Protein AF-A0A3D4EV80-F1 (afdb_monomer_lit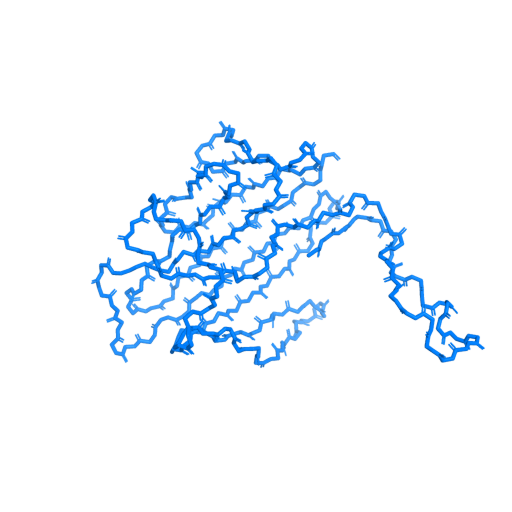e)

Secondary structure (DSSP, 8-state):
-EEESPPP--GGGTSSTT------SSEEEE----S-SEEE-SSTTSPPPSS--TTT-EEEEEEEE-TT--EEEEEEETTEEEEEEEEE-TTSSEEEEEEEEEEPSS--TT-EEEEEEE-SS-EEEEETTEEEETTTEEEEEEE-SSPPEEETTEEEEEEE-SSEEEEEEEEEEE-

Radius of gyration: 17.32 Å; chains: 1; bounding box: 47×41×40 Å

Foldseek 3Di:
DDFADAAFDCPCPPVDHDPDDGDGPGDPDDDQDDDDFKDWAPDPQGDDDPHHDPQQDKDWPAWDADPVRFTWTWIGGRQKIKTWTWDADPVSQFIKIKIKIAAAPPWDAPTWMKGWRGDDFAWADDDQFWIDTNNFKIKGWPDFPATWDDDGRTIIGIHDRHGDMTMTMMTIGTD

Sequence (175 aa):
MIWKGDFIDGGRHWINRGQGFQPPAGEQVITLNRGIPFAVLESQTSKWPNEADLKMAPRFRGYSLNKQQQPTFKYHFGPVAAHDYPSPKEDGSGFTRTITINVPSPGSAGEQLYFRVLSGGSVQSGNERTFSFENDLIVSVPLSELPPFTRENELLIPIPLTPGKHNVTIDYTWK

pLDDT: mean 92.31, std 6.49, range [65.31, 98.69]

Structure (mmCIF, N/CA/C/O backbone):
data_AF-A0A3D4EV80-F1
#
_entry.id   AF-A0A3D4EV80-F1
#
loop_
_atom_site.group_PDB
_atom_site.id
_atom_site.type_symbol
_atom_site.label_atom_id
_atom_site.label_alt_id
_atom_site.label_comp_id
_atom_site.label_asym_id
_atom_site.label_entity_id
_atom_site.label_seq_id
_atom_site.pdbx_PDB_ins_code
_atom_site.Cartn_x
_atom_site.Cartn_y
_atom_site.Cartn_z
_atom_site.occupancy
_atom_site.B_iso_or_equiv
_atom_site.auth_seq_id
_atom_site.auth_comp_id
_atom_site.auth_asym_id
_atom_site.auth_atom_id
_atom_site.pdbx_PDB_model_num
ATOM 1 N N . MET A 1 1 ? 9.571 -1.951 -1.803 1.00 89.19 1 MET A N 1
ATOM 2 C CA . MET A 1 1 ? 10.642 -1.325 -2.603 1.00 89.19 1 MET A CA 1
ATOM 3 C C . MET A 1 1 ? 10.083 -1.031 -3.978 1.00 89.19 1 MET A C 1
ATOM 5 O O . MET A 1 1 ? 9.338 -1.860 -4.486 1.00 89.19 1 MET A O 1
ATOM 9 N N . ILE A 1 2 ? 10.410 0.131 -4.526 1.00 93.81 2 ILE A N 1
ATOM 10 C CA . ILE A 1 2 ? 10.074 0.592 -5.876 1.00 93.81 2 ILE A CA 1
ATOM 11 C C . ILE A 1 2 ? 11.334 1.221 -6.482 1.00 93.81 2 ILE A C 1
ATOM 13 O O . ILE A 1 2 ? 12.213 1.633 -5.728 1.00 93.81 2 ILE A O 1
ATOM 17 N N . TRP A 1 3 ? 11.443 1.269 -7.805 1.00 93.12 3 TRP A N 1
ATOM 18 C CA . TRP A 1 3 ? 12.553 1.924 -8.501 1.00 93.12 3 TRP A CA 1
ATOM 19 C C . TRP A 1 3 ? 12.112 2.377 -9.896 1.00 93.12 3 TRP A C 1
ATOM 21 O O . TRP A 1 3 ? 11.059 1.948 -10.381 1.00 93.12 3 TRP A O 1
ATOM 31 N N . LYS A 1 4 ? 12.916 3.236 -10.524 1.00 91.75 4 LYS A N 1
ATOM 32 C CA . LYS A 1 4 ? 12.700 3.779 -11.869 1.00 91.75 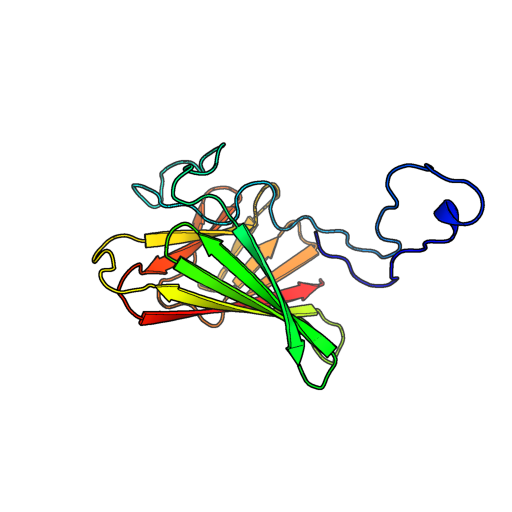4 LYS A CA 1
ATOM 33 C C . LYS A 1 4 ? 13.792 3.281 -12.818 1.00 91.75 4 LYS A C 1
ATOM 35 O O . LYS A 1 4 ? 14.921 3.057 -12.400 1.00 91.75 4 LYS A O 1
ATOM 40 N N . GLY A 1 5 ? 13.478 3.135 -14.102 1.00 90.56 5 GLY A N 1
ATOM 41 C CA . GLY A 1 5 ? 14.453 2.739 -15.121 1.00 90.56 5 GLY A CA 1
ATOM 42 C C . GLY A 1 5 ? 14.588 1.225 -15.240 1.00 90.56 5 GLY A C 1
ATOM 43 O O . GLY A 1 5 ? 13.581 0.515 -15.271 1.00 90.56 5 GLY A O 1
ATOM 44 N N . ASP A 1 6 ? 15.824 0.745 -15.340 1.00 90.56 6 ASP A N 1
ATOM 45 C CA . ASP A 1 6 ? 16.105 -0.617 -15.782 1.00 90.56 6 ASP A CA 1
ATOM 46 C C . ASP A 1 6 ? 15.519 -1.704 -14.870 1.00 90.56 6 ASP A C 1
ATOM 48 O O . ASP A 1 6 ? 15.500 -1.628 -13.633 1.00 90.56 6 ASP A O 1
ATOM 52 N N . PHE A 1 7 ? 15.028 -2.762 -15.515 1.00 87.88 7 PHE A N 1
ATOM 53 C CA . PHE A 1 7 ? 14.549 -3.955 -14.830 1.00 87.88 7 PHE A CA 1
ATOM 54 C C . PHE A 1 7 ? 15.722 -4.838 -14.383 1.00 87.88 7 PHE A C 1
ATOM 56 O O . PHE A 1 7 ? 16.839 -4.693 -14.867 1.00 87.88 7 PHE A O 1
ATOM 63 N N . ILE A 1 8 ? 15.480 -5.756 -13.442 1.00 86.12 8 ILE A N 1
ATOM 64 C CA . ILE A 1 8 ? 16.525 -6.629 -12.885 1.00 86.12 8 ILE A CA 1
ATOM 65 C C . ILE A 1 8 ? 17.301 -7.359 -13.998 1.00 86.12 8 ILE A C 1
ATOM 67 O O . ILE A 1 8 ? 16.708 -8.077 -14.803 1.00 86.12 8 ILE A O 1
ATOM 71 N N . ASP A 1 9 ? 18.633 -7.242 -13.967 1.00 84.94 9 ASP A N 1
ATOM 72 C CA . ASP A 1 9 ? 19.546 -8.058 -14.772 1.00 84.94 9 ASP A CA 1
ATOM 73 C C . ASP A 1 9 ? 19.797 -9.412 -14.086 1.00 84.94 9 ASP A C 1
ATOM 75 O O . ASP A 1 9 ? 20.483 -9.516 -13.066 1.00 84.94 9 ASP A O 1
ATOM 79 N N . GLY A 1 10 ? 19.211 -10.467 -14.654 1.00 80.06 10 GLY A N 1
ATOM 80 C CA . GLY A 1 10 ? 19.347 -11.842 -14.174 1.00 80.06 10 GLY A CA 1
ATOM 81 C C . GLY A 1 10 ? 20.640 -12.547 -14.598 1.00 80.06 10 GLY A C 1
ATOM 82 O O . GLY A 1 10 ? 20.863 -13.678 -14.158 1.00 80.06 10 GLY A O 1
ATOM 83 N N . GLY A 1 11 ? 21.498 -11.922 -15.414 1.00 82.31 11 GLY A N 1
ATOM 84 C CA . GLY A 1 11 ? 22.703 -12.538 -15.980 1.00 82.31 11 GLY A CA 1
ATOM 85 C C . GLY A 1 11 ? 23.653 -13.100 -14.922 1.00 82.31 11 GLY A C 1
ATOM 86 O O . GLY A 1 11 ? 24.228 -14.179 -15.096 1.00 82.31 11 GLY A O 1
ATOM 87 N N . ARG A 1 12 ? 23.717 -12.448 -13.753 1.00 73.12 12 ARG A N 1
ATOM 88 C CA . ARG A 1 12 ? 24.482 -12.912 -12.584 1.00 73.12 12 ARG A CA 1
ATOM 89 C C . ARG A 1 12 ? 24.109 -14.335 -12.136 1.00 73.12 12 ARG A C 1
ATOM 91 O O . ARG A 1 12 ? 24.945 -15.034 -11.566 1.00 73.12 12 ARG A O 1
ATOM 98 N N . HIS A 1 13 ? 22.884 -14.785 -12.405 1.00 81.19 13 HIS A N 1
ATOM 99 C CA . HIS A 1 13 ? 22.379 -16.104 -12.011 1.00 81.19 13 HIS A CA 1
ATOM 100 C C . HIS A 1 13 ? 22.484 -17.179 -13.102 1.00 81.19 13 HIS A C 1
ATOM 102 O O . HIS A 1 13 ? 22.199 -18.343 -12.824 1.00 81.19 13 HIS A O 1
ATOM 108 N N . TRP A 1 14 ? 22.897 -16.830 -14.324 1.00 79.62 14 TRP A N 1
ATOM 109 C CA . TRP A 1 14 ? 23.000 -17.784 -15.437 1.00 79.62 14 TRP A CA 1
ATOM 110 C C . TRP A 1 14 ? 24.326 -18.539 -15.474 1.00 79.62 14 TRP A C 1
ATOM 112 O O . TRP A 1 14 ? 24.372 -19.674 -15.940 1.00 79.62 14 TRP A O 1
ATOM 122 N N . ILE A 1 15 ? 25.397 -17.930 -14.962 1.00 73.81 15 ILE A N 1
ATOM 123 C CA . ILE A 1 15 ? 26.752 -18.489 -15.058 1.00 73.81 15 ILE A CA 1
ATOM 124 C C . ILE A 1 15 ? 27.053 -19.440 -13.886 1.00 73.81 15 ILE A C 1
ATOM 126 O O . ILE A 1 15 ? 27.806 -20.390 -14.057 1.00 73.81 15 ILE A O 1
ATOM 130 N N . ASN A 1 16 ? 26.443 -19.240 -12.708 1.00 65.31 16 ASN A N 1
ATOM 131 C CA . ASN A 1 16 ? 26.574 -20.125 -11.542 1.00 65.31 16 ASN A CA 1
ATOM 132 C C . ASN A 1 16 ? 25.339 -20.041 -10.623 1.00 65.31 16 ASN A C 1
ATOM 134 O O . ASN A 1 16 ? 24.751 -18.971 -10.449 1.00 65.31 16 ASN A O 1
ATOM 138 N N . ARG A 1 17 ? 24.970 -21.154 -9.970 1.00 74.00 17 ARG A N 1
ATOM 139 C CA . ARG A 1 17 ? 23.888 -21.174 -8.967 1.00 74.00 17 ARG A CA 1
ATOM 140 C C . ARG A 1 17 ? 24.369 -20.517 -7.666 1.00 74.00 17 ARG A C 1
ATOM 142 O O . ARG A 1 17 ? 25.398 -20.912 -7.133 1.00 74.00 17 ARG A 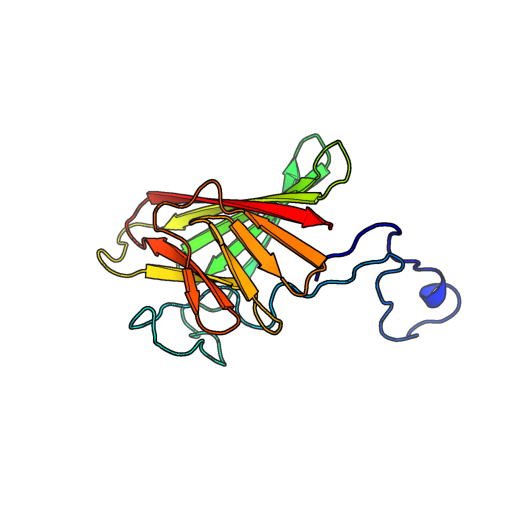O 1
ATOM 149 N N . GLY A 1 18 ? 23.602 -19.561 -7.129 1.00 67.44 18 GLY A N 1
ATOM 150 C CA . GLY A 1 18 ? 23.774 -19.089 -5.744 1.00 67.44 18 GLY A CA 1
ATOM 151 C C . GLY A 1 18 ? 24.515 -17.763 -5.525 1.00 67.44 18 GLY A C 1
ATOM 152 O O . GLY A 1 18 ? 24.991 -17.528 -4.423 1.00 67.44 18 GLY A O 1
ATOM 153 N N . GLN A 1 19 ? 24.578 -16.861 -6.507 1.00 71.81 19 GLN A N 1
ATOM 154 C CA . GLN A 1 19 ? 25.246 -15.547 -6.385 1.00 71.81 19 GLN A CA 1
ATOM 155 C C . GLN A 1 19 ? 24.580 -14.524 -5.424 1.00 71.81 19 GLN A C 1
ATOM 157 O O . GLN A 1 19 ? 24.931 -13.345 -5.429 1.00 71.81 19 GLN A O 1
ATOM 162 N N . GLY A 1 20 ? 23.655 -14.958 -4.565 1.00 79.00 20 GLY A N 1
ATOM 163 C CA . GLY A 1 20 ? 23.014 -14.108 -3.560 1.00 79.00 20 GLY A CA 1
ATOM 164 C C . GLY A 1 20 ? 21.955 -13.163 -4.132 1.00 79.00 20 GLY A C 1
ATOM 165 O O . GLY A 1 20 ? 21.273 -13.490 -5.096 1.00 79.00 20 GLY A O 1
ATOM 166 N N . PHE A 1 21 ? 21.774 -12.011 -3.488 1.00 83.88 21 PHE A N 1
ATOM 167 C CA . PHE A 1 21 ? 20.777 -11.010 -3.870 1.00 83.88 21 PHE A CA 1
ATOM 168 C C . PHE A 1 21 ? 21.205 -10.228 -5.123 1.00 83.88 21 PHE A C 1
ATOM 170 O O . PHE A 1 21 ? 22.331 -9.725 -5.189 1.00 83.88 21 PHE A O 1
ATOM 177 N N . GLN A 1 22 ? 20.286 -10.085 -6.081 1.00 86.62 22 GLN A N 1
ATOM 178 C CA . GLN A 1 22 ? 20.418 -9.183 -7.222 1.00 86.62 22 GLN A CA 1
ATOM 179 C C . GLN A 1 22 ? 19.623 -7.897 -6.935 1.00 86.62 22 GLN A C 1
ATOM 181 O O . GLN A 1 22 ? 18.394 -7.968 -6.832 1.00 86.62 22 GLN A O 1
ATOM 186 N N . PRO A 1 23 ? 20.285 -6.737 -6.767 1.00 87.19 23 PRO A N 1
ATOM 187 C CA . PRO A 1 23 ? 19.583 -5.472 -6.590 1.00 87.19 23 PRO A CA 1
ATOM 188 C C . PRO A 1 23 ? 18.851 -5.060 -7.878 1.00 87.19 23 PRO A C 1
ATOM 190 O O . PRO A 1 23 ? 19.174 -5.568 -8.959 1.00 87.19 23 PRO A O 1
ATOM 193 N N . PRO A 1 24 ? 17.884 -4.128 -7.787 1.00 90.25 24 PRO A N 1
ATOM 194 C CA . PRO A 1 24 ? 17.357 -3.450 -8.966 1.00 90.25 24 PRO A CA 1
ATOM 195 C C . PRO A 1 24 ? 18.492 -2.885 -9.828 1.00 90.25 24 PRO A C 1
ATOM 197 O O . PRO A 1 24 ? 19.461 -2.360 -9.284 1.00 90.25 24 PRO A O 1
ATOM 200 N N . ALA A 1 25 ? 18.371 -3.000 -11.152 1.00 90.50 25 ALA A N 1
ATOM 201 C CA . ALA A 1 25 ? 19.332 -2.402 -12.083 1.00 90.50 25 ALA A CA 1
ATOM 202 C C . ALA A 1 25 ? 19.061 -0.909 -12.329 1.00 90.50 25 ALA A C 1
ATOM 204 O O . ALA A 1 25 ? 19.941 -0.200 -12.801 1.00 90.50 25 ALA A O 1
ATOM 205 N N . GLY A 1 26 ? 17.847 -0.445 -12.021 1.00 88.94 26 GLY A N 1
ATOM 206 C CA . GLY A 1 26 ? 17.451 0.943 -12.204 1.00 88.94 26 GLY A CA 1
ATOM 207 C C . GLY A 1 26 ? 17.910 1.893 -11.097 1.00 88.94 26 GLY A C 1
ATOM 208 O O . GLY A 1 26 ? 18.638 1.543 -10.167 1.00 88.94 26 GLY A O 1
ATOM 209 N N . GLU A 1 27 ? 17.426 3.121 -11.207 1.00 88.00 27 GLU A N 1
ATOM 210 C CA . GLU A 1 27 ? 17.748 4.265 -10.362 1.00 88.00 27 GLU A CA 1
ATOM 211 C C . GLU A 1 27 ? 16.620 4.552 -9.356 1.00 88.00 27 GLU A C 1
ATOM 213 O O . GLU A 1 27 ? 15.544 3.947 -9.406 1.00 88.00 27 GLU A O 1
ATOM 218 N N . GLN A 1 28 ? 16.859 5.492 -8.431 1.00 87.75 28 GLN A N 1
ATOM 219 C CA . GLN A 1 28 ? 15.876 5.943 -7.431 1.00 87.75 28 GLN A CA 1
ATOM 220 C C . GLN A 1 28 ? 15.203 4.759 -6.707 1.00 87.75 28 GLN A C 1
ATOM 222 O O . GLN A 1 28 ? 13.980 4.605 -6.691 1.00 87.75 28 GLN A O 1
ATOM 227 N N . VAL A 1 29 ? 16.023 3.869 -6.135 1.00 92.00 29 VAL A N 1
ATOM 228 C CA . VAL A 1 29 ? 15.544 2.697 -5.393 1.00 92.00 29 VAL A CA 1
ATOM 229 C C . VAL A 1 29 ? 15.017 3.137 -4.029 1.00 92.00 29 VAL A C 1
ATOM 231 O O . VAL A 1 29 ? 15.780 3.399 -3.102 1.00 92.00 29 VAL A O 1
ATOM 234 N N . ILE A 1 30 ? 13.695 3.162 -3.882 1.00 94.56 30 ILE A N 1
ATOM 235 C CA . ILE A 1 30 ? 13.015 3.659 -2.685 1.00 94.56 30 ILE A CA 1
ATOM 236 C C . ILE A 1 30 ? 12.342 2.505 -1.943 1.00 94.56 30 ILE A C 1
ATOM 238 O O . ILE A 1 30 ? 11.556 1.720 -2.488 1.00 94.56 30 ILE A O 1
ATOM 242 N N . THR A 1 31 ? 12.597 2.411 -0.640 1.00 94.00 31 THR A N 1
ATOM 243 C CA . THR A 1 31 ? 11.836 1.527 0.250 1.00 94.00 31 THR A CA 1
ATOM 244 C C . THR A 1 31 ? 10.723 2.323 0.919 1.00 94.00 31 THR A C 1
ATOM 246 O O . THR A 1 31 ? 10.967 2.962 1.930 1.00 94.00 31 THR A O 1
ATOM 249 N N . LEU A 1 32 ? 9.508 2.261 0.357 1.00 94.81 32 LEU A N 1
ATOM 250 C CA . LEU A 1 32 ? 8.331 2.978 0.875 1.00 94.81 32 LEU A CA 1
ATOM 251 C C . LEU A 1 32 ? 8.089 2.699 2.362 1.00 94.81 32 LEU A C 1
ATOM 253 O O . LEU A 1 32 ? 7.969 3.608 3.169 1.00 94.81 32 LEU A O 1
ATOM 257 N N . ASN A 1 33 ? 8.046 1.423 2.729 1.00 91.69 33 ASN A N 1
ATOM 258 C CA . ASN A 1 33 ? 7.902 0.985 4.102 1.00 91.69 33 ASN A CA 1
ATOM 259 C C . ASN A 1 33 ? 8.619 -0.354 4.319 1.00 91.69 33 ASN A C 1
ATOM 261 O O . ASN A 1 33 ? 8.879 -1.111 3.377 1.00 91.69 33 ASN A O 1
ATOM 265 N N . ARG A 1 34 ? 8.951 -0.648 5.579 1.00 82.19 34 ARG A N 1
ATOM 266 C CA . ARG A 1 34 ? 9.454 -1.960 6.018 1.00 82.19 34 ARG A CA 1
ATOM 267 C C . ARG A 1 34 ? 8.491 -2.566 7.033 1.00 82.19 34 ARG A C 1
ATOM 269 O O . ARG A 1 34 ? 7.766 -1.841 7.705 1.00 82.19 34 ARG A O 1
ATOM 276 N N . GLY A 1 35 ? 8.503 -3.886 7.180 1.00 85.06 35 GLY A N 1
ATOM 277 C CA . GLY A 1 35 ? 7.690 -4.575 8.185 1.00 85.06 35 GLY A CA 1
ATOM 278 C C . GLY A 1 35 ? 6.201 -4.618 7.838 1.00 85.06 35 GLY A C 1
ATOM 279 O O . GLY A 1 35 ? 5.830 -4.837 6.686 1.00 85.06 35 GLY A O 1
ATOM 280 N N . ILE A 1 36 ? 5.352 -4.467 8.854 1.00 86.00 36 ILE A N 1
ATOM 281 C CA . ILE A 1 36 ? 3.915 -4.736 8.751 1.00 86.00 36 ILE A CA 1
ATOM 282 C C . ILE A 1 36 ? 3.214 -3.539 8.097 1.00 86.00 36 ILE A C 1
ATOM 284 O O . ILE A 1 36 ? 3.340 -2.425 8.610 1.00 86.00 36 ILE A O 1
ATOM 288 N N . PRO A 1 37 ? 2.473 -3.741 6.994 1.00 87.50 37 PRO A N 1
ATOM 289 C CA . PRO A 1 37 ? 1.820 -2.640 6.294 1.00 87.50 37 PRO A CA 1
ATOM 290 C C . PRO A 1 37 ? 0.541 -2.157 6.986 1.00 87.50 37 PRO A C 1
ATOM 292 O O . PRO A 1 37 ? 0.209 -0.985 6.853 1.00 87.50 37 PRO A O 1
ATOM 295 N N . PHE A 1 38 ? -0.162 -3.019 7.727 1.00 90.88 38 PHE A N 1
ATOM 296 C CA . PHE A 1 38 ? -1.425 -2.672 8.380 1.00 90.88 38 PHE A CA 1
ATOM 297 C C . PHE A 1 38 ? -1.426 -3.012 9.869 1.00 90.88 38 PHE A C 1
ATOM 299 O O . PHE A 1 38 ? -0.917 -4.059 10.263 1.00 90.88 38 PHE A O 1
ATOM 306 N N . ALA A 1 39 ? -2.042 -2.157 10.681 1.00 91.69 39 ALA A N 1
ATOM 307 C CA . ALA A 1 39 ? -2.190 -2.367 12.117 1.00 91.69 39 ALA A CA 1
ATOM 308 C C . ALA A 1 39 ? -3.480 -1.726 12.636 1.00 91.69 39 ALA A C 1
ATOM 310 O O . ALA A 1 39 ? -3.899 -0.684 12.139 1.00 91.69 39 ALA A O 1
ATOM 311 N N . VAL A 1 40 ? -4.091 -2.324 13.656 1.00 91.00 40 VAL A N 1
ATOM 312 C CA . VAL A 1 40 ? -5.096 -1.638 14.479 1.00 91.00 40 VAL A CA 1
ATOM 313 C C . VAL A 1 40 ? -4.341 -0.905 15.584 1.00 91.00 40 VAL A C 1
ATOM 315 O O . VAL A 1 40 ? -3.472 -1.494 16.226 1.00 91.00 40 VAL A O 1
ATOM 318 N N . LEU A 1 41 ? -4.627 0.383 15.768 1.00 91.19 41 LEU A N 1
ATOM 319 C CA . LEU A 1 41 ? -3.989 1.226 16.782 1.00 91.19 41 LEU A CA 1
ATOM 320 C C . LEU A 1 41 ? -5.046 1.728 17.764 1.00 91.19 41 LEU A C 1
ATOM 322 O O . LEU A 1 41 ? -6.161 2.044 17.353 1.00 91.19 41 LEU A O 1
ATOM 326 N N . GLU A 1 42 ? -4.679 1.858 19.038 1.00 88.81 42 GLU A N 1
ATOM 327 C CA . GLU A 1 42 ? -5.559 2.429 20.071 1.00 88.81 42 GLU A CA 1
ATOM 328 C C . GLU A 1 42 ? -5.882 3.903 19.792 1.00 88.81 42 GLU A C 1
ATOM 330 O O . GLU A 1 42 ? -6.981 4.377 20.064 1.00 88.81 42 GLU A O 1
ATOM 335 N N . SER A 1 43 ? -4.918 4.640 19.233 1.00 90.62 43 SER A N 1
ATOM 336 C CA . SER A 1 43 ? -5.083 6.031 18.825 1.00 90.62 43 SER A CA 1
ATOM 337 C C . SER A 1 43 ? -4.093 6.411 17.721 1.00 90.62 43 SER A C 1
ATOM 339 O O . SER A 1 43 ? -3.129 5.692 17.448 1.00 90.62 43 SER A O 1
ATOM 341 N N . GLN A 1 44 ? -4.280 7.588 17.119 1.00 91.81 44 GLN A N 1
ATOM 342 C CA . GLN A 1 44 ? -3.378 8.102 16.084 1.00 91.81 44 GLN A CA 1
ATOM 343 C C . GLN A 1 44 ? -1.947 8.345 16.593 1.00 91.81 44 GLN A C 1
ATOM 345 O O . GLN A 1 44 ? -1.010 8.331 15.798 1.00 91.81 44 GLN A O 1
ATOM 350 N N . THR A 1 45 ? -1.744 8.516 17.903 1.00 92.75 45 THR A N 1
ATOM 351 C CA . THR A 1 45 ? -0.421 8.747 18.510 1.00 92.75 45 THR A CA 1
ATOM 352 C C . THR A 1 45 ? 0.251 7.463 19.007 1.00 92.75 45 THR A C 1
ATOM 354 O O . THR A 1 45 ? 1.431 7.491 19.356 1.00 92.75 45 THR A O 1
ATOM 357 N N . SER A 1 46 ? -0.449 6.323 19.002 1.00 94.00 46 SER A N 1
ATOM 358 C CA . SER A 1 46 ? 0.101 5.032 19.432 1.00 94.00 46 SER A CA 1
ATOM 359 C C . SER A 1 46 ? 1.205 4.561 18.485 1.00 94.00 46 SER A C 1
ATOM 361 O O . SER A 1 46 ? 0.982 4.475 17.280 1.00 94.00 46 SER A O 1
ATOM 363 N N . LYS A 1 47 ? 2.386 4.213 19.008 1.00 92.69 47 LYS A N 1
ATOM 364 C CA . LYS A 1 47 ? 3.534 3.752 18.201 1.00 92.69 47 LYS A CA 1
ATOM 365 C C . LYS A 1 47 ? 3.159 2.615 17.245 1.00 92.69 47 LYS A C 1
ATOM 367 O O . LYS A 1 47 ? 2.325 1.773 17.573 1.00 92.69 47 LYS A O 1
ATOM 372 N N . TRP A 1 48 ? 3.807 2.569 16.079 1.00 94.31 48 TRP A N 1
ATOM 373 C CA . TRP A 1 48 ? 3.619 1.454 15.151 1.00 94.31 48 TRP A CA 1
ATOM 374 C C . TRP A 1 48 ? 4.105 0.141 15.787 1.00 94.31 48 TRP A C 1
ATOM 376 O O . TRP A 1 48 ? 5.196 0.127 16.367 1.00 94.31 48 TRP A O 1
ATOM 386 N N . PRO A 1 49 ? 3.336 -0.958 15.704 1.00 91.56 49 PRO A N 1
ATOM 387 C CA . PRO A 1 49 ? 3.730 -2.216 16.319 1.00 91.56 49 PRO A CA 1
ATOM 388 C C . PRO A 1 49 ? 4.953 -2.826 15.621 1.00 91.56 49 PRO A C 1
ATOM 390 O O . PRO A 1 49 ? 5.091 -2.772 14.397 1.00 91.56 49 PRO A O 1
ATOM 393 N N . ASN A 1 50 ? 5.836 -3.442 16.410 1.00 86.81 50 ASN A N 1
ATOM 394 C CA . ASN A 1 50 ? 7.023 -4.137 15.898 1.00 86.81 50 ASN A CA 1
ATOM 395 C C . ASN A 1 50 ? 6.683 -5.505 15.286 1.00 86.81 50 ASN A C 1
ATOM 397 O O . ASN A 1 50 ? 7.379 -5.968 14.384 1.00 86.81 50 ASN A O 1
ATOM 401 N N . GLU A 1 51 ? 5.607 -6.133 15.758 1.00 84.69 51 GLU A N 1
ATOM 402 C CA . GLU A 1 51 ? 5.134 -7.445 15.318 1.00 84.69 51 GLU A CA 1
ATOM 403 C C . GLU A 1 51 ? 3.670 -7.363 14.890 1.00 84.69 51 GLU A C 1
ATOM 405 O O . GLU A 1 51 ? 2.904 -6.548 15.406 1.00 84.69 51 GLU A O 1
ATOM 410 N N . ALA A 1 52 ? 3.283 -8.172 13.899 1.00 76.69 52 ALA A N 1
ATOM 411 C CA . ALA A 1 52 ? 1.887 -8.227 13.495 1.00 76.69 52 ALA A CA 1
ATOM 412 C C . ALA A 1 52 ? 1.088 -8.851 14.636 1.00 76.69 52 ALA A C 1
ATOM 414 O O . ALA A 1 52 ? 1.490 -9.889 15.164 1.00 76.69 52 ALA A O 1
ATOM 415 N N . ASP A 1 53 ? -0.079 -8.291 14.948 1.00 83.94 53 ASP A N 1
ATOM 416 C CA . ASP A 1 53 ? -1.076 -9.050 15.697 1.00 83.94 53 ASP A CA 1
ATOM 417 C C . ASP A 1 53 ? -1.324 -10.363 14.937 1.00 83.94 53 ASP A C 1
ATOM 419 O O . ASP A 1 53 ? -1.664 -10.349 13.752 1.00 83.94 53 ASP A O 1
ATOM 423 N N . LEU A 1 54 ? -1.129 -11.504 15.604 1.00 81.31 54 LEU A N 1
ATOM 424 C CA . LEU A 1 54 ? -1.300 -12.831 15.011 1.00 81.31 54 LEU A CA 1
ATOM 425 C C . LEU A 1 54 ? -2.692 -13.011 14.388 1.00 81.31 54 LEU A C 1
ATOM 427 O O . LEU A 1 54 ? -2.835 -13.742 13.404 1.00 81.31 54 LEU A O 1
ATOM 431 N N . LYS A 1 55 ? -3.713 -12.323 14.917 1.00 83.06 55 LYS A N 1
ATOM 432 C CA . LYS A 1 55 ? -5.075 -12.322 14.367 1.00 83.06 55 LYS A CA 1
ATOM 433 C C . LYS A 1 55 ? -5.194 -11.501 13.083 1.00 83.06 55 LYS A C 1
ATOM 435 O O . LYS A 1 55 ? -6.056 -11.800 12.264 1.00 83.06 55 LYS A O 1
ATOM 440 N N . MET A 1 56 ? -4.313 -10.523 12.883 1.00 80.94 56 MET A N 1
ATOM 441 C CA . MET A 1 56 ? -4.279 -9.611 11.734 1.00 80.94 56 MET A CA 1
ATOM 442 C C . MET A 1 56 ? -3.061 -9.827 10.824 1.00 80.94 56 MET A C 1
ATOM 444 O O . MET A 1 56 ? -2.816 -9.029 9.919 1.00 80.94 56 MET A O 1
ATOM 448 N N . ALA A 1 57 ? -2.306 -10.911 11.020 1.00 83.38 57 ALA A N 1
ATOM 449 C CA . ALA A 1 57 ? -1.112 -11.198 10.239 1.00 83.38 57 ALA A CA 1
ATOM 450 C C . ALA A 1 57 ? -1.429 -11.285 8.729 1.00 83.38 57 ALA A C 1
ATOM 452 O O . ALA A 1 57 ? -2.362 -12.003 8.342 1.00 83.38 57 ALA A O 1
ATOM 453 N N . PRO A 1 58 ? -0.656 -10.597 7.863 1.00 85.38 58 PRO A N 1
ATOM 454 C CA . PRO A 1 58 ? -0.881 -10.609 6.423 1.00 85.38 58 PRO A CA 1
ATOM 455 C C . PRO A 1 58 ? -0.769 -12.018 5.850 1.00 85.38 58 PRO A C 1
ATOM 457 O O . PRO A 1 58 ? 0.256 -12.686 5.990 1.00 85.38 58 PRO A O 1
ATOM 460 N N . ARG A 1 59 ? -1.794 -12.442 5.113 1.00 91.44 59 ARG A N 1
ATOM 461 C CA . ARG A 1 59 ? -1.772 -13.674 4.319 1.00 91.44 59 ARG A CA 1
ATOM 462 C C . ARG A 1 59 ? -1.905 -13.338 2.848 1.00 91.44 59 ARG A C 1
ATOM 464 O O . ARG A 1 59 ? -2.969 -12.909 2.410 1.00 91.44 59 ARG A O 1
ATOM 471 N N . PHE A 1 60 ? -0.844 -13.567 2.081 1.00 94.25 60 PHE A N 1
ATOM 472 C CA . PHE A 1 60 ? -0.901 -13.458 0.628 1.00 94.25 60 PHE A CA 1
ATOM 473 C C . PHE A 1 60 ? -1.790 -14.565 0.046 1.00 94.25 60 PHE A C 1
ATOM 475 O O . PHE A 1 60 ? -1.673 -15.734 0.411 1.00 94.25 60 PHE A O 1
ATOM 482 N N . ARG A 1 61 ? -2.705 -14.191 -0.849 1.00 97.31 61 ARG A N 1
ATOM 483 C CA . ARG A 1 61 ? -3.687 -15.075 -1.496 1.00 97.31 61 ARG A CA 1
ATOM 484 C C . ARG A 1 61 ? -3.482 -15.167 -3.010 1.00 97.31 61 ARG A C 1
ATOM 486 O O . ARG A 1 61 ? -4.399 -15.550 -3.731 1.00 97.31 61 ARG A O 1
ATOM 493 N N . GLY A 1 62 ? -2.288 -14.823 -3.486 1.00 97.94 62 GLY A N 1
ATOM 494 C CA . GLY A 1 62 ? -1.968 -14.792 -4.908 1.00 97.94 62 GLY A CA 1
ATOM 495 C C . GLY A 1 62 ? -2.360 -13.473 -5.568 1.00 97.94 62 GLY A C 1
ATOM 496 O O . GLY A 1 62 ? -2.571 -12.452 -4.911 1.00 97.94 62 GLY A O 1
ATOM 497 N N . TYR A 1 63 ? -2.443 -13.495 -6.892 1.00 98.44 63 TYR A N 1
ATOM 498 C CA . TYR A 1 63 ? -2.782 -12.337 -7.708 1.00 98.44 63 TYR A CA 1
ATOM 499 C C . TYR A 1 63 ? -3.620 -12.760 -8.916 1.00 98.44 63 TYR A C 1
ATOM 501 O O . TYR A 1 63 ? -3.726 -13.942 -9.239 1.00 98.44 63 TYR A O 1
ATOM 509 N N . SER A 1 64 ? -4.242 -11.788 -9.573 1.00 98.19 64 SER A N 1
ATOM 510 C CA . SER A 1 64 ? -4.886 -11.957 -10.879 1.00 98.19 64 SER A CA 1
ATOM 511 C C . SER A 1 64 ? -4.371 -10.902 -11.841 1.00 98.19 64 SER A C 1
ATOM 513 O O . SER A 1 64 ? -4.055 -9.800 -11.405 1.00 98.19 64 SER A O 1
ATOM 515 N N . LEU A 1 65 ? -4.309 -11.226 -13.128 1.00 98.25 65 LEU A N 1
ATOM 516 C CA . LEU A 1 65 ? -3.890 -10.295 -14.170 1.00 98.25 65 LEU A CA 1
ATOM 517 C C . LEU A 1 65 ? -5.113 -9.762 -14.918 1.00 98.25 65 LEU A C 1
ATOM 519 O O . LEU A 1 65 ? -6.041 -10.519 -15.210 1.00 98.25 65 LEU A O 1
ATOM 523 N N . ASN A 1 66 ? -5.119 -8.466 -15.223 1.00 96.62 66 ASN A N 1
ATOM 524 C CA . ASN A 1 66 ? -6.101 -7.888 -16.139 1.00 96.62 66 ASN A CA 1
ATOM 525 C C . ASN A 1 66 ? -5.712 -8.157 -17.613 1.00 96.62 66 ASN A C 1
ATOM 527 O O . ASN A 1 66 ? -4.726 -8.839 -17.904 1.00 96.62 66 ASN A O 1
ATOM 531 N N . LYS A 1 67 ? -6.480 -7.614 -18.570 1.00 97.19 67 LYS A N 1
ATOM 532 C CA . LYS A 1 67 ? -6.213 -7.793 -20.012 1.00 97.19 67 LYS A CA 1
ATOM 533 C C . LYS A 1 67 ? -4.843 -7.246 -20.438 1.00 97.19 67 LYS A C 1
ATOM 535 O O . LYS A 1 67 ? -4.253 -7.772 -21.373 1.00 97.19 67 LYS A O 1
ATOM 540 N N . GLN A 1 68 ? -4.336 -6.238 -19.734 1.00 95.56 68 GLN A N 1
ATOM 541 C CA . GLN A 1 68 ? -3.033 -5.604 -19.934 1.00 95.56 68 GLN A CA 1
ATOM 542 C C . GLN A 1 68 ? -1.902 -6.304 -19.159 1.00 95.56 68 GLN A C 1
ATOM 544 O O . GLN A 1 68 ? -0.799 -5.774 -19.086 1.00 95.56 68 GLN A O 1
ATOM 549 N N . GLN A 1 69 ? -2.157 -7.480 -18.570 1.00 95.69 69 GLN A N 1
ATOM 550 C CA . GLN A 1 69 ? -1.202 -8.222 -17.737 1.00 95.69 69 GLN A CA 1
ATOM 551 C C . GLN A 1 69 ? -0.749 -7.467 -16.473 1.00 95.69 69 GLN A C 1
ATOM 553 O O . GLN A 1 69 ? 0.283 -7.788 -15.886 1.00 95.69 69 GLN A O 1
ATOM 558 N N . GLN A 1 70 ? -1.530 -6.492 -16.006 1.00 95.56 70 GLN A N 1
ATOM 559 C CA . GLN A 1 70 ? -1.249 -5.770 -14.766 1.00 95.56 70 GLN A CA 1
ATOM 560 C C . GLN A 1 70 ? -1.828 -6.550 -13.572 1.00 95.56 70 GLN A C 1
ATOM 562 O O . GLN A 1 70 ? -2.980 -7.003 -13.641 1.00 95.56 70 GLN A O 1
ATOM 567 N N . PRO A 1 71 ? -1.058 -6.739 -12.485 1.00 97.81 71 PRO A N 1
ATOM 568 C CA . PRO A 1 71 ? -1.472 -7.573 -11.368 1.00 97.81 71 PRO A CA 1
ATOM 569 C C . PRO A 1 71 ? -2.385 -6.837 -10.389 1.00 97.81 71 PRO A C 1
ATOM 571 O O . PRO A 1 71 ? -2.141 -5.698 -10.015 1.00 97.81 71 PRO A O 1
ATOM 574 N N . THR A 1 72 ? -3.385 -7.545 -9.875 1.00 98.50 72 THR A N 1
ATOM 575 C CA . THR A 1 72 ? -4.042 -7.220 -8.607 1.00 98.50 72 THR A CA 1
ATOM 576 C C . THR A 1 72 ? -3.617 -8.248 -7.570 1.00 98.50 72 THR A C 1
ATOM 578 O O . THR A 1 72 ? -3.989 -9.422 -7.671 1.00 98.50 72 THR A O 1
ATOM 581 N N . PHE A 1 73 ? -2.848 -7.819 -6.574 1.00 97.88 73 PHE A N 1
ATOM 582 C CA . PHE A 1 73 ? -2.406 -8.660 -5.467 1.00 97.88 73 PHE A CA 1
ATOM 583 C C . PHE A 1 73 ? -3.515 -8.808 -4.430 1.00 97.88 73 PHE A C 1
ATOM 585 O O . PHE A 1 73 ? -4.225 -7.850 -4.128 1.00 97.88 73 PHE A O 1
ATOM 592 N N . LYS A 1 74 ? -3.674 -10.010 -3.875 1.00 98.19 74 LYS A N 1
ATOM 593 C CA . LYS A 1 74 ? -4.740 -10.329 -2.922 1.00 98.19 74 LYS A CA 1
ATOM 594 C C . LYS A 1 74 ? -4.135 -10.692 -1.576 1.00 98.19 74 LYS A C 1
ATOM 596 O O . LYS A 1 74 ? -3.268 -11.562 -1.497 1.00 98.19 74 LYS A O 1
ATOM 601 N N . TYR A 1 75 ? -4.633 -10.076 -0.514 1.00 95.06 75 TYR A N 1
ATOM 602 C CA . TYR A 1 75 ? -4.199 -10.314 0.859 1.00 95.06 75 TYR A CA 1
ATOM 603 C C . TYR A 1 75 ? -5.403 -10.509 1.776 1.00 95.06 75 TYR A C 1
ATOM 605 O O . TYR A 1 75 ? -6.522 -10.114 1.448 1.00 95.06 75 TYR A O 1
ATOM 613 N N . HIS A 1 76 ? -5.179 -11.135 2.925 1.00 92.94 76 HIS A N 1
ATOM 614 C CA . HIS A 1 76 ? -6.090 -11.079 4.065 1.00 92.94 76 HIS A CA 1
ATOM 615 C C . HIS A 1 76 ? -5.348 -10.589 5.305 1.00 92.94 76 HIS A C 1
ATOM 617 O O . HIS A 1 76 ? -4.198 -10.975 5.518 1.00 92.94 76 HIS A O 1
ATOM 623 N N . PHE A 1 77 ? -6.042 -9.807 6.125 1.00 88.44 77 PHE A N 1
ATOM 624 C CA . PHE A 1 77 ? -5.635 -9.383 7.463 1.00 88.44 77 PHE A CA 1
ATOM 625 C C . PHE A 1 77 ? -6.757 -9.798 8.410 1.00 88.44 77 PHE A C 1
ATOM 627 O O . PHE A 1 77 ? -7.814 -9.168 8.450 1.00 88.44 77 PHE A O 1
ATOM 634 N N . GLY A 1 78 ? -6.586 -10.945 9.068 1.00 87.12 78 GLY A N 1
ATOM 635 C CA . GLY A 1 78 ? -7.698 -11.603 9.751 1.00 87.12 78 GLY A CA 1
ATOM 636 C C . GLY A 1 78 ? -8.871 -11.857 8.785 1.00 87.12 78 GLY A C 1
ATOM 637 O O . GLY A 1 78 ? -8.660 -12.498 7.748 1.00 87.12 78 GLY A O 1
ATOM 638 N N . PRO A 1 79 ? -10.091 -11.376 9.090 1.00 89.19 79 PRO A N 1
ATOM 639 C CA . PRO A 1 79 ? -11.261 -11.537 8.227 1.00 89.19 79 PRO A CA 1
ATOM 640 C C . PRO A 1 79 ? -11.334 -10.505 7.083 1.00 89.19 79 PRO A C 1
ATOM 642 O O . PRO A 1 79 ? -12.151 -10.659 6.178 1.00 89.19 79 PRO A O 1
ATOM 645 N N . VAL A 1 80 ? -10.498 -9.462 7.100 1.00 93.56 80 VAL A N 1
ATOM 646 C CA . VAL A 1 80 ? -10.520 -8.371 6.115 1.00 93.56 80 VAL A CA 1
ATOM 647 C C . VAL A 1 80 ? -9.747 -8.776 4.862 1.00 93.56 80 VAL A C 1
ATOM 649 O O . VAL A 1 80 ? -8.584 -9.174 4.947 1.00 93.56 80 VAL A O 1
ATOM 652 N N . ALA A 1 81 ? -10.364 -8.638 3.689 1.00 96.44 81 ALA A N 1
ATOM 653 C CA . ALA A 1 81 ? -9.716 -8.902 2.405 1.00 96.44 81 ALA A CA 1
ATOM 654 C C . ALA A 1 81 ? -9.222 -7.601 1.764 1.00 96.44 81 ALA A C 1
ATOM 656 O O . ALA A 1 81 ? -9.978 -6.641 1.650 1.00 96.44 81 ALA A O 1
ATOM 657 N N . ALA A 1 82 ? -7.978 -7.583 1.287 1.00 96.62 82 ALA A N 1
ATOM 658 C CA . ALA A 1 82 ? -7.392 -6.440 0.591 1.00 96.62 82 ALA A CA 1
ATOM 659 C C . ALA A 1 82 ? -6.969 -6.826 -0.828 1.00 96.62 82 ALA A C 1
ATOM 661 O O . ALA A 1 82 ? -6.270 -7.824 -1.019 1.00 96.62 82 ALA A O 1
ATOM 662 N N . HIS A 1 83 ? -7.365 -6.029 -1.814 1.00 98.25 83 HIS A N 1
ATOM 663 C CA . HIS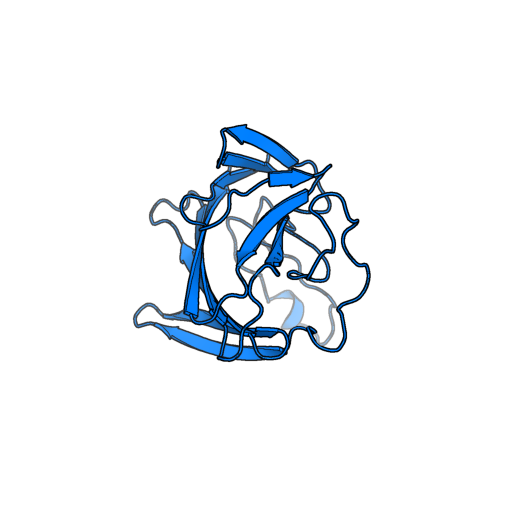 A 1 83 ? -6.927 -6.141 -3.202 1.00 98.25 83 HIS A CA 1
ATOM 664 C C . HIS A 1 83 ? -6.125 -4.895 -3.571 1.00 98.25 83 HIS A C 1
ATOM 666 O O . HIS A 1 83 ? -6.655 -3.794 -3.488 1.00 98.25 83 HIS A O 1
ATOM 672 N N . ASP A 1 84 ? -4.870 -5.069 -3.971 1.00 97.50 84 ASP A N 1
ATOM 673 C CA . ASP A 1 84 ? -3.940 -3.986 -4.297 1.00 97.50 84 ASP A CA 1
ATOM 674 C C . ASP A 1 84 ? -3.596 -4.026 -5.782 1.00 97.50 84 ASP A C 1
ATOM 676 O O . ASP A 1 84 ? -3.030 -5.004 -6.278 1.00 97.50 84 ASP A O 1
ATOM 680 N N . TYR A 1 85 ? -3.986 -2.974 -6.487 1.00 98.38 85 TYR A N 1
ATOM 681 C CA . TYR A 1 85 ? -3.797 -2.824 -7.917 1.00 98.38 85 TYR A CA 1
ATOM 682 C C . TYR A 1 85 ? -2.868 -1.638 -8.211 1.00 98.38 85 TYR A C 1
ATOM 684 O O . TYR A 1 85 ? -3.320 -0.490 -8.186 1.00 98.38 85 TYR A O 1
ATOM 692 N N . PRO A 1 86 ? -1.575 -1.886 -8.480 1.00 97.38 86 PRO A N 1
ATOM 693 C CA . PRO A 1 86 ? -0.684 -0.892 -9.059 1.00 97.38 86 PRO A CA 1
ATOM 694 C C . PRO A 1 86 ? -0.915 -0.742 -10.571 1.00 97.38 86 PRO A C 1
ATOM 696 O O . PRO A 1 86 ? -0.989 -1.729 -11.302 1.00 97.38 86 PRO A O 1
ATOM 699 N N . SER A 1 87 ? -0.945 0.498 -11.051 1.00 97.00 87 SER A N 1
ATOM 700 C CA . SER A 1 87 ? -1.014 0.857 -12.467 1.00 97.00 87 SER A CA 1
ATOM 701 C C . SER A 1 87 ? 0.022 1.938 -12.784 1.00 97.00 87 SER A C 1
ATOM 703 O O . SER A 1 87 ? 0.018 2.975 -12.118 1.00 97.00 87 SER A O 1
ATOM 705 N N . PRO A 1 88 ? 0.903 1.747 -13.780 1.00 95.12 88 PRO A N 1
ATOM 706 C CA . PRO A 1 88 ? 1.852 2.777 -14.191 1.00 95.12 88 PRO A CA 1
ATOM 707 C C . PRO A 1 88 ? 1.126 3.991 -14.785 1.00 95.12 88 PRO A C 1
ATOM 709 O O . PRO A 1 88 ? 0.058 3.847 -15.384 1.00 95.12 88 PRO A O 1
ATOM 712 N N . LYS A 1 89 ? 1.724 5.178 -14.641 1.00 95.12 89 LYS A N 1
ATOM 713 C CA . LYS A 1 89 ? 1.338 6.364 -15.414 1.00 95.12 89 LYS A CA 1
ATOM 714 C C . LYS A 1 89 ? 1.922 6.256 -16.821 1.00 95.12 89 LYS A C 1
ATOM 716 O O . LYS A 1 89 ? 3.058 5.812 -16.981 1.00 95.12 89 LYS A O 1
ATOM 721 N N . GLU A 1 90 ? 1.158 6.666 -17.830 1.00 92.19 90 GLU A N 1
ATOM 722 C CA . GLU A 1 90 ? 1.562 6.548 -19.242 1.00 92.19 90 GLU A CA 1
ATOM 723 C C . GLU A 1 90 ? 2.833 7.344 -19.570 1.00 92.19 90 GLU A C 1
ATOM 725 O O . GLU A 1 90 ? 3.637 6.912 -20.389 1.00 92.19 90 GLU A O 1
ATOM 730 N N . ASP A 1 91 ? 3.046 8.472 -18.892 1.00 93.56 91 ASP A N 1
ATOM 731 C CA . ASP A 1 91 ? 4.218 9.339 -19.057 1.00 93.56 91 ASP A CA 1
ATOM 732 C C . ASP A 1 91 ? 5.475 8.836 -18.319 1.00 93.56 91 ASP A C 1
ATOM 734 O O . ASP A 1 91 ? 6.521 9.483 -18.362 1.00 93.56 91 ASP A O 1
ATOM 738 N N . GLY A 1 92 ? 5.387 7.707 -17.606 1.00 91.31 92 GLY A N 1
ATOM 739 C CA . GLY A 1 92 ? 6.489 7.160 -16.813 1.00 91.31 92 GLY A CA 1
ATOM 740 C C . GLY A 1 92 ? 6.864 7.994 -15.581 1.00 91.31 92 GLY A C 1
ATOM 741 O O . GLY A 1 92 ? 7.841 7.672 -14.901 1.00 91.31 92 GLY A O 1
ATOM 742 N N . SER A 1 93 ? 6.093 9.035 -15.245 1.00 94.94 93 SER A N 1
ATOM 743 C CA . SER A 1 93 ? 6.346 9.899 -14.082 1.00 94.94 93 SER A CA 1
ATOM 744 C C . SER A 1 93 ? 6.124 9.186 -12.748 1.00 94.94 93 SER A C 1
ATOM 746 O O . SER A 1 93 ? 6.531 9.685 -11.701 1.00 94.94 93 SER A O 1
ATOM 748 N N . GLY A 1 94 ? 5.498 8.009 -12.762 1.00 96.44 94 GLY A N 1
ATOM 749 C CA . GLY A 1 94 ? 5.212 7.243 -11.563 1.00 96.44 94 GLY A CA 1
ATOM 750 C C . GLY A 1 94 ? 4.140 6.186 -11.777 1.00 96.44 94 GLY A C 1
ATOM 751 O O . GLY A 1 94 ? 3.999 5.624 -12.864 1.00 96.44 94 GLY A O 1
ATOM 752 N N . PHE A 1 95 ? 3.380 5.901 -10.727 1.00 97.50 95 PHE A N 1
ATOM 753 C CA . PHE A 1 95 ? 2.310 4.909 -10.749 1.00 97.50 95 PHE A CA 1
ATOM 754 C C . PHE A 1 95 ? 1.251 5.224 -9.692 1.00 97.50 95 PHE A C 1
ATOM 756 O O . PHE A 1 95 ? 1.515 5.889 -8.690 1.00 97.50 95 PHE A O 1
ATOM 763 N N . THR A 1 96 ? 0.056 4.698 -9.906 1.00 98.38 96 THR A N 1
ATOM 764 C CA . THR A 1 96 ? -1.071 4.773 -8.982 1.00 98.38 96 THR A CA 1
ATOM 765 C C . THR A 1 96 ? -1.292 3.403 -8.357 1.00 98.38 96 THR A C 1
ATOM 767 O O . THR A 1 96 ? -1.256 2.391 -9.052 1.00 98.38 96 THR A O 1
ATOM 770 N N . ARG A 1 97 ? -1.540 3.342 -7.050 1.00 97.75 97 ARG A N 1
ATOM 771 C CA . ARG A 1 97 ? -2.044 2.147 -6.363 1.00 97.75 97 ARG A CA 1
ATOM 772 C C . ARG A 1 97 ? -3.476 2.377 -5.931 1.00 97.75 97 ARG A C 1
ATOM 774 O O . ARG A 1 97 ? -3.751 3.324 -5.200 1.00 97.75 97 ARG A O 1
ATOM 781 N N . THR A 1 98 ? -4.363 1.473 -6.322 1.00 98.56 98 THR A N 1
ATOM 782 C CA . THR A 1 98 ? -5.723 1.395 -5.791 1.00 98.56 98 THR A CA 1
ATOM 783 C C . THR A 1 98 ? -5.830 0.174 -4.892 1.00 98.56 98 THR A C 1
ATOM 785 O O . THR A 1 98 ? -5.707 -0.962 -5.350 1.00 98.56 98 THR A O 1
ATOM 788 N N . ILE A 1 99 ? -6.071 0.409 -3.606 1.00 97.94 99 ILE A N 1
ATOM 789 C CA . ILE A 1 99 ? -6.267 -0.625 -2.597 1.00 97.94 99 ILE A CA 1
ATOM 790 C C . ILE A 1 99 ? -7.749 -0.669 -2.241 1.00 97.94 99 ILE A C 1
ATOM 792 O O . ILE A 1 99 ? -8.299 0.276 -1.678 1.00 97.94 99 ILE A O 1
ATOM 796 N N . THR A 1 100 ? -8.397 -1.782 -2.558 1.00 98.31 100 THR A N 1
ATOM 797 C CA . THR A 1 100 ? -9.758 -2.089 -2.123 1.00 98.31 100 THR A CA 1
ATOM 798 C C . THR A 1 100 ? -9.701 -2.957 -0.872 1.00 98.31 100 THR A C 1
ATOM 800 O O . THR A 1 100 ? -9.173 -4.067 -0.916 1.00 98.31 100 THR A O 1
ATOM 803 N N . ILE A 1 101 ? -10.307 -2.491 0.213 1.00 97.56 101 ILE A N 1
ATOM 804 C CA . ILE A 1 101 ? -10.468 -3.213 1.474 1.00 97.56 101 ILE A CA 1
ATOM 805 C C . ILE A 1 101 ? -11.931 -3.647 1.594 1.00 97.56 101 ILE A C 1
ATOM 807 O O . ILE A 1 101 ? -12.830 -2.814 1.552 1.00 97.56 101 ILE A O 1
ATOM 811 N N . ASN A 1 102 ? -12.176 -4.947 1.736 1.00 97.62 102 ASN A N 1
ATOM 812 C CA . ASN A 1 102 ? -13.501 -5.504 1.983 1.00 97.62 102 ASN A CA 1
ATOM 813 C C . ASN A 1 102 ? -13.568 -6.002 3.426 1.00 97.62 102 ASN A C 1
ATOM 815 O O . ASN A 1 102 ? -12.859 -6.943 3.798 1.00 97.62 102 ASN A O 1
ATOM 819 N N . VAL A 1 103 ? -14.428 -5.372 4.217 1.00 96.94 103 VAL A N 1
ATOM 820 C CA . VAL A 1 103 ? -14.676 -5.715 5.615 1.00 96.94 103 VAL A CA 1
ATOM 821 C C . VAL A 1 103 ? -15.972 -6.530 5.689 1.00 96.94 103 VAL A C 1
ATOM 823 O O . VAL A 1 103 ? -17.018 -6.045 5.244 1.00 96.94 103 VAL A O 1
ATOM 826 N N . PRO A 1 104 ? -15.934 -7.779 6.189 1.00 95.25 104 PRO A N 1
ATOM 827 C CA . PRO A 1 104 ? -17.125 -8.618 6.279 1.00 95.25 104 PRO A CA 1
ATOM 828 C C . PRO A 1 104 ? -18.068 -8.170 7.404 1.00 95.25 104 PRO A C 1
ATOM 830 O O . PRO A 1 104 ? -17.731 -7.322 8.226 1.00 95.25 104 PRO A O 1
ATOM 833 N N . SER A 1 105 ? -19.258 -8.773 7.448 1.00 93.94 105 SER A N 1
ATOM 834 C CA . SER A 1 105 ? -20.195 -8.636 8.567 1.00 93.94 105 SER A CA 1
ATOM 835 C C . SER A 1 105 ? -20.064 -9.825 9.544 1.00 93.94 105 SER A C 1
ATOM 837 O O . SER A 1 105 ? -19.979 -10.961 9.068 1.00 93.94 105 SER A O 1
ATOM 839 N N . PRO A 1 106 ? -20.087 -9.605 10.876 1.00 91.25 106 PRO A N 1
ATOM 840 C CA . PRO A 1 106 ? -20.070 -8.294 11.519 1.00 91.25 106 PRO A CA 1
ATOM 841 C C . PRO A 1 106 ? -18.685 -7.640 11.392 1.00 91.25 106 PRO A C 1
ATOM 843 O O . PRO A 1 106 ? -17.658 -8.306 11.502 1.00 91.25 106 PRO A O 1
ATOM 846 N N . GLY A 1 107 ? -18.682 -6.332 11.153 1.00 88.25 107 GLY A N 1
ATOM 847 C CA . GLY A 1 107 ? -17.496 -5.481 11.248 1.00 88.25 107 GLY A CA 1
ATOM 848 C C . GLY A 1 107 ? -17.421 -4.832 12.630 1.00 88.25 107 GLY A C 1
ATOM 849 O O . GLY A 1 107 ? -18.277 -5.076 13.482 1.00 88.25 107 GLY A O 1
ATOM 850 N N . SER A 1 108 ? -16.444 -3.957 12.832 1.00 88.56 108 SER A N 1
ATOM 851 C CA . SER A 1 108 ? -16.248 -3.219 14.080 1.00 88.56 108 SER A CA 1
ATOM 852 C C . SER A 1 108 ? -16.560 -1.739 13.871 1.00 88.56 108 SER A C 1
ATOM 854 O O . SER A 1 108 ? -15.757 -0.984 13.321 1.00 88.56 108 SER A O 1
ATOM 856 N N . ALA A 1 109 ? -17.737 -1.297 14.317 1.00 83.62 109 ALA A N 1
ATOM 857 C CA . ALA A 1 109 ? -18.076 0.123 14.296 1.00 83.62 109 ALA A CA 1
ATOM 858 C C . ALA A 1 109 ? -17.185 0.896 15.286 1.00 83.62 109 ALA A C 1
ATOM 860 O O . ALA A 1 109 ? -17.140 0.566 16.467 1.00 83.62 109 ALA A O 1
ATOM 861 N N . GLY A 1 110 ? -16.485 1.927 14.804 1.00 81.88 110 GLY A N 1
ATOM 862 C CA . GLY A 1 110 ? -15.601 2.773 15.618 1.00 81.88 110 GLY A CA 1
ATOM 863 C C . GLY A 1 110 ? -14.135 2.328 15.668 1.00 81.88 110 GLY A C 1
ATOM 864 O O . GLY A 1 110 ? -13.287 3.126 16.059 1.00 81.88 110 GLY A O 1
ATOM 865 N N . GLU A 1 111 ? -13.812 1.116 15.211 1.00 89.19 111 GLU A N 1
ATOM 866 C CA . GLU A 1 111 ? -12.423 0.677 15.041 1.00 89.19 111 GLU A CA 1
ATOM 867 C C . GLU A 1 111 ? -11.888 1.044 13.652 1.00 89.19 111 GLU A C 1
ATOM 869 O O . GLU A 1 111 ? -12.635 1.194 12.677 1.00 89.19 111 GLU A O 1
ATOM 874 N N . GLN A 1 112 ? -10.567 1.191 13.563 1.00 92.25 112 GLN A N 1
ATOM 875 C CA . GLN A 1 112 ? -9.877 1.561 12.334 1.00 92.25 112 GLN A CA 1
ATOM 876 C C . GLN A 1 112 ? -8.668 0.660 12.112 1.00 92.25 112 GLN A C 1
ATOM 878 O O . GLN A 1 112 ? -7.879 0.399 13.023 1.00 92.25 112 GLN A O 1
ATOM 883 N N . LEU A 1 113 ? -8.502 0.234 10.866 1.00 92.69 113 LEU A N 1
ATOM 884 C CA . LEU A 1 113 ? -7.260 -0.328 10.370 1.00 92.69 113 LEU A CA 1
ATOM 885 C C . LEU A 1 113 ? -6.411 0.816 9.823 1.00 92.69 113 LEU A C 1
ATOM 887 O O . LEU A 1 113 ? -6.850 1.557 8.952 1.00 92.69 113 LEU A O 1
ATOM 891 N N . TYR A 1 114 ? -5.183 0.952 10.292 1.00 95.00 114 TYR A N 1
ATOM 892 C CA . TYR A 1 114 ? -4.240 1.920 9.754 1.00 95.00 114 TYR A CA 1
ATOM 893 C C . TYR A 1 114 ? -3.372 1.242 8.705 1.00 95.00 114 TYR A C 1
ATOM 895 O O . TYR A 1 114 ? -2.836 0.162 8.944 1.00 95.00 114 TYR A O 1
ATOM 903 N N . PHE A 1 115 ? -3.210 1.887 7.554 1.00 95.25 115 PHE A N 1
ATOM 904 C CA . PHE A 1 115 ? -2.237 1.521 6.534 1.00 95.25 115 PHE A CA 1
ATOM 905 C C . PHE A 1 115 ? -1.011 2.429 6.647 1.00 95.25 115 PHE A C 1
ATOM 907 O O . PHE A 1 115 ? -1.127 3.644 6.487 1.00 95.25 115 PHE A O 1
ATOM 914 N N . ARG A 1 116 ? 0.168 1.851 6.897 1.00 96.19 116 ARG A N 1
ATOM 915 C CA . ARG A 1 116 ? 1.440 2.581 6.889 1.00 96.19 116 ARG A CA 1
ATOM 916 C C . ARG A 1 116 ? 2.019 2.618 5.488 1.00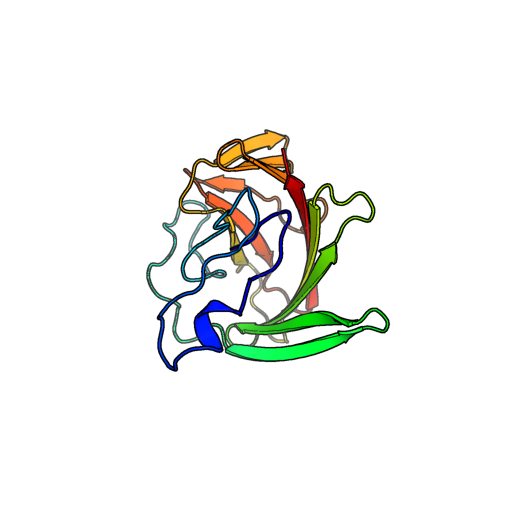 96.19 116 ARG A C 1
ATOM 918 O O . ARG A 1 116 ? 2.670 1.669 5.046 1.00 96.19 116 ARG A O 1
ATOM 925 N N . VAL A 1 117 ? 1.778 3.736 4.812 1.00 97.12 117 VAL A N 1
ATOM 926 C CA . VAL A 1 117 ? 2.194 3.983 3.429 1.00 97.12 117 VAL A CA 1
ATOM 927 C C . VAL A 1 117 ? 3.694 4.229 3.347 1.00 97.12 117 VAL A C 1
ATOM 929 O O . VAL A 1 117 ? 4.359 3.627 2.505 1.00 97.12 117 VAL A O 1
ATOM 932 N N . LEU A 1 118 ? 4.206 5.105 4.218 1.00 97.31 118 LEU A N 1
ATOM 933 C CA . LEU A 1 118 ? 5.609 5.515 4.259 1.00 97.31 118 LEU A CA 1
ATOM 934 C C . LEU A 1 118 ? 6.190 5.311 5.655 1.00 97.31 118 LEU A C 1
ATOM 936 O O . LEU A 1 118 ? 5.495 5.548 6.643 1.00 97.31 118 LEU A O 1
ATOM 940 N N . SER A 1 119 ? 7.446 4.874 5.733 1.00 95.88 119 SER A N 1
ATOM 941 C CA . SER A 1 119 ? 8.205 4.753 6.982 1.00 95.88 119 SER A CA 1
ATOM 942 C C . SER A 1 119 ? 9.690 4.546 6.708 1.00 95.88 119 SER A C 1
ATOM 944 O O . SER A 1 119 ? 10.048 4.002 5.664 1.00 95.88 119 SER A O 1
ATOM 946 N N . GLY A 1 120 ? 10.534 4.800 7.708 1.00 93.75 120 GLY A N 1
ATOM 947 C CA . GLY A 1 120 ? 11.966 4.493 7.621 1.00 93.75 120 GLY A CA 1
ATOM 948 C C . GLY A 1 120 ? 12.754 5.508 6.797 1.00 93.75 120 GLY A C 1
ATOM 949 O O . GLY A 1 120 ? 13.875 5.208 6.400 1.00 93.75 120 GLY A O 1
ATOM 950 N N . GLY A 1 121 ? 12.158 6.677 6.568 1.00 94.12 121 GLY A N 1
ATOM 951 C CA . GLY A 1 121 ? 12.765 7.809 5.897 1.00 94.12 121 GLY A CA 1
ATOM 952 C C . GLY A 1 121 ? 12.011 9.110 6.167 1.00 94.12 121 GLY A C 1
ATOM 953 O O . GLY A 1 121 ? 10.933 9.071 6.759 1.00 94.12 121 GLY A O 1
ATOM 954 N N . SER A 1 122 ? 12.561 10.259 5.773 1.00 96.19 122 SER A N 1
ATOM 955 C CA . SER A 1 122 ? 11.936 11.565 6.023 1.00 96.19 122 SER A CA 1
ATOM 956 C C . SER A 1 122 ? 10.610 11.703 5.270 1.00 96.19 122 SER A C 1
ATOM 958 O O . SER A 1 122 ? 10.579 11.596 4.043 1.00 96.19 122 SER A O 1
ATOM 960 N N . VAL A 1 123 ? 9.526 11.963 6.009 1.00 97.19 123 VAL A N 1
ATOM 961 C CA . VAL A 1 123 ? 8.190 12.252 5.468 1.00 97.19 123 VAL A CA 1
ATOM 962 C C . VAL A 1 123 ? 7.850 13.704 5.780 1.00 97.19 123 VAL A C 1
ATOM 964 O O . VAL A 1 123 ? 7.888 14.108 6.940 1.00 97.19 123 VAL A O 1
ATOM 967 N N . GLN A 1 124 ? 7.486 14.489 4.767 1.00 95.69 124 GLN A N 1
ATOM 968 C CA . GLN A 1 124 ? 7.050 15.874 4.967 1.00 95.69 124 GLN A CA 1
ATOM 969 C C . GLN A 1 124 ? 5.639 16.067 4.423 1.00 95.69 124 GLN A C 1
ATOM 971 O O . GLN A 1 124 ? 5.305 15.603 3.330 1.00 95.69 124 GLN A O 1
ATOM 976 N N . SER A 1 125 ? 4.809 16.773 5.188 1.00 94.44 125 SER A N 1
ATOM 977 C CA . SER A 1 125 ? 3.476 17.178 4.751 1.00 94.44 125 SER A CA 1
ATOM 978 C C . SER A 1 125 ? 3.579 18.400 3.843 1.00 94.44 125 SER A C 1
ATOM 980 O O . SER A 1 125 ? 4.182 19.400 4.224 1.00 94.44 125 SER A O 1
ATOM 982 N N . GLY A 1 126 ? 2.991 18.322 2.649 1.00 89.19 126 GLY A N 1
ATOM 983 C CA . GLY A 1 126 ? 2.838 19.457 1.742 1.00 89.19 126 GLY A CA 1
ATOM 984 C C . GLY A 1 126 ? 1.478 20.121 1.940 1.00 89.19 126 GLY A C 1
ATOM 985 O O . GLY A 1 126 ? 1.364 21.139 2.614 1.00 89.19 126 GLY A O 1
ATOM 986 N N . ASN A 1 127 ? 0.435 19.513 1.373 1.00 88.81 127 ASN A N 1
ATOM 987 C CA . ASN A 1 127 ? -0.968 19.884 1.601 1.00 88.81 127 ASN A CA 1
ATOM 988 C C . ASN A 1 127 ? -1.717 18.715 2.269 1.00 88.81 127 ASN A C 1
ATOM 990 O O . ASN A 1 127 ? -1.107 17.689 2.558 1.00 88.81 127 ASN A O 1
ATOM 994 N N . GLU A 1 128 ? -3.030 18.840 2.491 1.00 89.00 128 GLU A N 1
ATOM 995 C CA . GLU A 1 128 ? -3.832 17.836 3.219 1.00 89.00 128 GLU A CA 1
ATOM 996 C C . GLU A 1 128 ? -3.703 16.397 2.687 1.00 89.00 128 GLU A C 1
ATOM 998 O O . GLU A 1 128 ? -3.894 15.442 3.436 1.00 89.00 128 GLU A O 1
ATOM 1003 N N . ARG A 1 129 ? -3.404 16.217 1.394 1.00 96.75 129 ARG A N 1
ATOM 1004 C CA . ARG A 1 129 ? -3.333 14.897 0.746 1.00 96.75 129 ARG A CA 1
ATOM 1005 C C . ARG A 1 129 ? -2.075 14.704 -0.097 1.00 96.75 129 ARG A C 1
ATOM 1007 O O . ARG A 1 129 ? -2.049 13.783 -0.905 1.00 96.75 129 ARG A O 1
ATOM 1014 N N . THR A 1 130 ? -1.052 15.541 0.063 1.00 97.56 130 THR A N 1
ATOM 1015 C CA . THR A 1 130 ? 0.205 15.467 -0.701 1.00 97.56 130 THR A CA 1
ATOM 1016 C C . THR A 1 130 ? 1.397 15.565 0.232 1.00 97.56 130 THR A C 1
ATOM 1018 O O . THR A 1 130 ? 1.504 16.501 1.022 1.00 97.56 130 THR A O 1
ATOM 1021 N N . PHE A 1 131 ? 2.314 14.618 0.082 1.00 97.75 131 PHE A N 1
ATOM 1022 C CA . PHE A 1 131 ? 3.462 14.392 0.947 1.00 97.75 131 PHE A CA 1
ATOM 1023 C C . PHE A 1 131 ? 4.729 14.219 0.104 1.00 97.75 131 PHE A C 1
ATOM 1025 O O . PHE A 1 131 ? 4.656 13.853 -1.071 1.00 97.75 131 PHE A O 1
ATOM 1032 N N . SER A 1 132 ? 5.898 14.449 0.697 1.00 97.12 132 SER A N 1
ATOM 1033 C CA . SER A 1 132 ? 7.189 14.080 0.109 1.00 97.12 132 SER A CA 1
ATOM 1034 C C . SER A 1 132 ? 7.883 13.004 0.945 1.00 97.12 132 SER A C 1
ATOM 1036 O O . SER A 1 132 ? 7.710 12.951 2.164 1.00 97.12 132 SER A O 1
ATOM 1038 N N . PHE A 1 133 ? 8.663 12.146 0.282 1.00 97.44 133 PHE A N 1
ATOM 1039 C CA . PHE A 1 133 ? 9.487 11.118 0.918 1.00 97.44 133 PHE A CA 1
ATOM 1040 C C . PHE A 1 133 ? 10.929 11.196 0.416 1.00 97.44 133 PHE A C 1
ATOM 1042 O O . PHE A 1 133 ? 11.141 11.154 -0.796 1.00 97.44 133 PHE A O 1
ATOM 1049 N N . GLU A 1 134 ? 11.892 11.331 1.337 1.00 91.81 134 GLU A N 1
ATOM 1050 C CA . GLU A 1 134 ? 13.348 11.330 1.062 1.00 91.81 134 GLU A CA 1
ATOM 1051 C C . GLU A 1 134 ? 13.795 12.289 -0.062 1.00 91.81 134 GLU A C 1
ATOM 1053 O O . GLU A 1 134 ? 14.797 12.072 -0.723 1.00 91.81 134 GLU A O 1
ATOM 1058 N N . ASN A 1 135 ? 13.035 13.360 -0.317 1.00 88.12 135 ASN A N 1
ATOM 1059 C CA . ASN A 1 135 ? 13.201 14.275 -1.456 1.00 88.12 135 ASN A CA 1
ATOM 1060 C C . ASN A 1 135 ? 13.124 13.661 -2.865 1.00 88.12 135 ASN A C 1
ATOM 1062 O O . ASN A 1 135 ? 13.144 14.437 -3.816 1.00 88.12 135 ASN A O 1
ATOM 1066 N N . ASP A 1 136 ? 12.919 12.353 -3.003 1.00 92.75 136 ASP A N 1
ATOM 1067 C CA . ASP A 1 136 ? 12.907 11.635 -4.286 1.00 92.75 136 ASP A CA 1
ATOM 1068 C C . ASP A 1 136 ? 11.494 11.324 -4.801 1.00 92.75 136 ASP A C 1
ATOM 1070 O O . ASP A 1 136 ? 11.298 11.013 -5.976 1.00 92.75 136 ASP A O 1
ATOM 1074 N N . LEU A 1 137 ? 10.491 11.386 -3.920 1.00 96.94 137 LEU A N 1
ATOM 1075 C CA . LEU A 1 137 ? 9.134 10.949 -4.235 1.00 96.94 137 LEU A CA 1
ATOM 1076 C C . LEU A 1 137 ? 8.089 11.936 -3.726 1.00 96.94 137 LEU A C 1
ATOM 1078 O O . LEU A 1 137 ? 8.136 12.383 -2.578 1.00 96.94 137 LEU A O 1
ATOM 1082 N N . ILE A 1 138 ? 7.115 12.243 -4.578 1.00 97.56 138 ILE A N 1
ATOM 1083 C CA . ILE A 1 138 ? 5.857 12.888 -4.202 1.00 97.56 138 ILE A CA 1
ATOM 1084 C C . ILE A 1 138 ? 4.800 11.795 -4.061 1.00 97.56 138 ILE A C 1
ATOM 1086 O O . ILE A 1 138 ? 4.648 10.951 -4.946 1.00 97.56 138 ILE A O 1
ATOM 1090 N N . VAL A 1 139 ? 4.066 11.819 -2.951 1.00 98.25 139 VAL A N 1
ATOM 1091 C CA . VAL A 1 139 ? 2.992 10.871 -2.651 1.00 98.25 139 VAL A CA 1
ATOM 1092 C C . VAL A 1 139 ? 1.698 11.636 -2.437 1.00 98.25 139 VAL A C 1
ATOM 1094 O O . VAL A 1 139 ? 1.595 12.422 -1.498 1.00 98.25 139 VAL A O 1
ATOM 1097 N N . SER A 1 140 ? 0.702 11.394 -3.283 1.00 98.25 140 SER A N 1
ATOM 1098 C CA . SER A 1 140 ? -0.631 11.983 -3.154 1.00 98.25 140 SER A CA 1
ATOM 1099 C C . SER A 1 140 ? -1.660 10.913 -2.809 1.00 98.25 140 SER A C 1
ATOM 1101 O O . SER A 1 140 ? -1.584 9.796 -3.307 1.00 98.25 140 SER A O 1
ATOM 1103 N N . VAL A 1 141 ? -2.638 11.238 -1.965 1.00 98.56 141 VAL A N 1
ATOM 1104 C CA . VAL A 1 141 ? -3.718 10.327 -1.548 1.00 98.56 141 VAL A CA 1
ATOM 1105 C C . VAL A 1 141 ? -5.063 10.899 -2.010 1.00 98.56 141 VAL A C 1
ATOM 1107 O O . VAL A 1 141 ? -5.819 11.429 -1.189 1.00 98.56 141 VAL A O 1
ATOM 1110 N N . PRO A 1 142 ? -5.373 10.855 -3.321 1.00 97.94 142 PRO A N 1
ATOM 1111 C CA . PRO A 1 142 ? -6.588 11.462 -3.871 1.00 97.94 142 PRO A CA 1
ATOM 1112 C C . PRO A 1 142 ? -7.882 10.833 -3.342 1.00 97.94 142 PRO A C 1
ATOM 1114 O O . PRO A 1 142 ? -8.909 11.504 -3.308 1.00 97.94 142 PRO A O 1
ATOM 1117 N N . LEU A 1 143 ? -7.847 9.568 -2.906 1.00 98.25 143 LEU A N 1
ATOM 1118 C CA . LEU A 1 143 ? -9.020 8.878 -2.375 1.00 98.25 143 LEU A CA 1
ATOM 1119 C C . LEU A 1 143 ? -8.681 8.141 -1.081 1.00 98.25 143 LEU A C 1
ATOM 1121 O O . LEU A 1 143 ? -7.869 7.221 -1.081 1.00 98.25 143 LEU A O 1
ATOM 1125 N N . SER A 1 144 ? 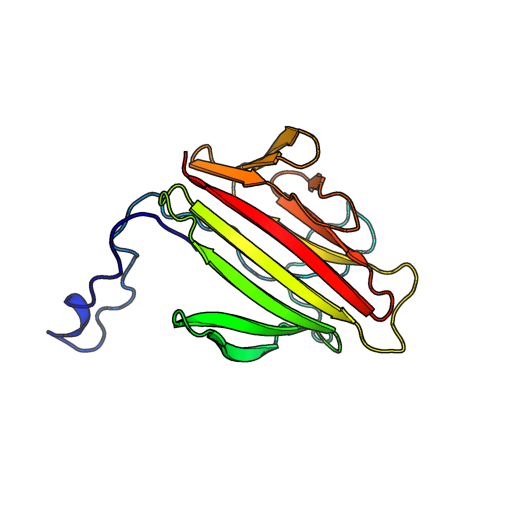-9.344 8.528 0.003 1.00 97.75 144 SER A N 1
ATOM 1126 C CA . SER A 1 144 ? -9.476 7.764 1.247 1.00 97.75 144 SER A CA 1
ATOM 1127 C C . SER A 1 144 ? -10.666 8.322 2.030 1.00 97.75 144 SER A C 1
ATOM 1129 O O . SER A 1 144 ? -10.885 9.537 2.015 1.00 97.75 144 SER A O 1
ATOM 1131 N N . GLU A 1 145 ? -11.428 7.458 2.705 1.00 96.38 145 GLU A N 1
ATOM 1132 C CA . GLU A 1 145 ? -12.602 7.871 3.496 1.00 96.38 145 GLU A CA 1
ATOM 1133 C C . GLU A 1 145 ? -12.220 8.726 4.704 1.00 96.38 145 GLU A C 1
ATOM 1135 O O . GLU A 1 145 ? -12.843 9.751 4.965 1.00 96.38 145 GLU A O 1
ATOM 1140 N N . LEU A 1 146 ? -11.164 8.323 5.412 1.00 95.56 146 LEU A N 1
ATOM 1141 C CA . LEU A 1 146 ? -10.581 9.088 6.507 1.00 95.56 146 LEU A CA 1
ATOM 1142 C C . LEU A 1 146 ? -9.317 9.812 6.014 1.00 95.56 146 LEU A C 1
ATOM 1144 O O . LEU A 1 146 ? -8.628 9.303 5.117 1.00 95.56 146 LEU A O 1
ATOM 1148 N N . PRO A 1 147 ? -9.014 11.011 6.543 1.00 95.56 147 PRO A N 1
ATOM 1149 C CA . PRO A 1 147 ? -7.886 11.802 6.073 1.00 95.56 147 PRO A CA 1
ATOM 1150 C C . PRO A 1 147 ? -6.549 11.108 6.385 1.00 95.56 147 PRO A C 1
ATOM 1152 O O . PRO A 1 147 ? -6.374 10.589 7.492 1.00 95.56 147 PRO A O 1
ATOM 1155 N N . PRO A 1 148 ? -5.598 11.088 5.431 1.00 97.62 148 PRO A N 1
ATOM 1156 C CA . PRO A 1 148 ? -4.231 10.673 5.716 1.00 97.62 148 PRO A CA 1
ATOM 1157 C C . PRO A 1 148 ? -3.577 11.656 6.694 1.00 97.62 148 PRO A C 1
ATOM 1159 O O . PRO A 1 148 ? -3.908 12.840 6.709 1.00 97.62 148 PRO A O 1
ATOM 1162 N N . PHE A 1 149 ? -2.614 11.185 7.479 1.00 96.31 149 PHE A N 1
ATOM 1163 C CA . PHE A 1 149 ? -1.848 12.049 8.371 1.00 96.31 149 PHE A CA 1
ATOM 1164 C C . PHE A 1 149 ? -0.402 11.587 8.487 1.00 96.31 149 PHE A C 1
ATOM 1166 O O . PHE A 1 149 ? -0.079 10.405 8.324 1.00 96.31 149 PHE A O 1
ATOM 1173 N N . THR A 1 150 ? 0.475 12.540 8.786 1.00 95.94 150 THR A N 1
ATOM 1174 C CA . THR A 1 150 ? 1.863 12.255 9.132 1.00 95.94 150 THR A CA 1
ATOM 1175 C C . THR A 1 150 ? 2.011 12.119 10.635 1.00 95.94 150 THR A C 1
ATOM 1177 O O . THR A 1 150 ? 1.476 12.931 11.393 1.00 95.94 150 THR A O 1
ATOM 1180 N N . ARG A 1 151 ? 2.799 11.143 11.069 1.00 94.44 151 ARG A N 1
ATOM 1181 C CA . ARG A 1 151 ? 3.247 11.032 12.455 1.00 94.44 151 ARG A CA 1
ATOM 1182 C C . ARG A 1 151 ? 4.735 10.754 12.455 1.00 94.44 151 ARG A C 1
ATOM 1184 O O . ARG A 1 151 ? 5.153 9.713 11.961 1.00 94.44 151 ARG A O 1
ATOM 1191 N N . GLU A 1 152 ? 5.512 11.672 13.022 1.00 91.19 152 GLU A N 1
ATOM 1192 C CA . GLU A 1 152 ? 6.975 11.624 12.943 1.00 91.19 152 GLU A CA 1
ATOM 1193 C C . GLU A 1 152 ? 7.415 11.464 11.473 1.00 91.19 152 GLU A C 1
ATOM 1195 O O . GLU A 1 152 ? 7.125 12.327 10.652 1.00 91.19 152 GLU A O 1
ATOM 1200 N N . ASN A 1 153 ? 8.044 10.341 11.131 1.00 94.56 153 ASN A N 1
ATOM 1201 C CA . ASN A 1 153 ? 8.524 9.996 9.793 1.00 94.56 153 ASN A CA 1
ATOM 1202 C C . ASN A 1 153 ? 7.666 8.899 9.132 1.00 94.56 153 ASN A C 1
ATOM 1204 O O . ASN A 1 153 ? 8.168 8.044 8.400 1.00 94.56 153 ASN A O 1
ATOM 1208 N N . GLU A 1 154 ? 6.368 8.879 9.436 1.00 96.38 154 GLU A N 1
ATOM 1209 C CA . GLU A 1 154 ? 5.403 7.934 8.876 1.00 96.38 154 GLU A CA 1
ATOM 1210 C C . GLU A 1 154 ? 4.262 8.669 8.168 1.00 96.38 154 GLU A C 1
ATOM 1212 O O . GLU A 1 154 ? 3.778 9.692 8.653 1.00 96.38 154 GLU A O 1
ATOM 1217 N N . LEU A 1 155 ? 3.790 8.105 7.053 1.00 97.69 155 LEU A N 1
ATOM 1218 C CA . LEU A 1 155 ? 2.508 8.466 6.440 1.00 97.69 155 LEU A CA 1
ATOM 1219 C C . LEU A 1 155 ? 1.507 7.346 6.701 1.00 97.69 155 LEU A C 1
ATOM 1221 O O . LEU A 1 155 ? 1.708 6.214 6.244 1.00 97.69 155 LEU A O 1
ATOM 1225 N N . LEU A 1 156 ? 0.428 7.671 7.409 1.00 97.62 156 LEU A N 1
ATOM 1226 C CA . LEU A 1 156 ? -0.609 6.732 7.815 1.00 97.62 156 LEU A CA 1
ATOM 1227 C C . LEU A 1 156 ? -1.948 7.097 7.169 1.00 97.62 156 LEU A C 1
ATOM 1229 O O . LEU A 1 156 ? -2.328 8.265 7.108 1.00 97.62 156 LEU A O 1
ATOM 1233 N N . ILE A 1 157 ? -2.679 6.081 6.710 1.00 97.62 157 ILE A N 1
ATOM 1234 C CA . ILE A 1 157 ? -4.050 6.218 6.208 1.00 97.62 157 ILE A CA 1
ATOM 1235 C C . ILE A 1 157 ? -4.966 5.381 7.102 1.00 97.62 157 ILE A C 1
ATOM 1237 O O . ILE A 1 157 ? -4.843 4.153 7.090 1.00 97.62 157 ILE A O 1
ATOM 1241 N N . PRO A 1 158 ? -5.876 5.996 7.873 1.00 96.75 158 PRO A N 1
ATOM 1242 C CA . PRO A 1 158 ? -6.906 5.257 8.582 1.00 96.75 158 PRO A CA 1
ATOM 1243 C C . PRO A 1 158 ? -7.969 4.724 7.612 1.00 96.75 158 PRO A C 1
ATOM 1245 O O . PRO A 1 158 ? -8.356 5.387 6.649 1.00 96.75 158 PRO A O 1
ATOM 1248 N N . ILE A 1 159 ? -8.455 3.516 7.879 1.00 95.81 159 ILE A N 1
ATOM 1249 C CA . ILE A 1 159 ? -9.464 2.811 7.088 1.00 95.81 159 ILE A CA 1
ATOM 1250 C C . ILE A 1 159 ? -10.537 2.312 8.060 1.00 95.81 159 ILE A C 1
ATOM 1252 O O . ILE A 1 159 ? -10.197 1.585 9.000 1.00 95.81 159 ILE A O 1
ATOM 1256 N N . PRO A 1 160 ? -11.815 2.688 7.880 1.00 95.56 160 PRO A N 1
ATOM 1257 C CA . PRO A 1 160 ? -12.889 2.193 8.732 1.00 95.56 160 PRO A CA 1
ATOM 1258 C C . PRO A 1 160 ? -12.985 0.664 8.703 1.00 95.56 160 PRO A C 1
ATOM 1260 O O . PRO A 1 160 ? -12.759 0.037 7.669 1.00 95.56 160 PRO A O 1
ATOM 1263 N N . LEU A 1 161 ? -13.353 0.065 9.838 1.00 94.00 161 LEU A N 1
ATOM 1264 C CA . LEU A 1 161 ? -13.713 -1.355 9.933 1.00 94.00 161 LEU A CA 1
ATOM 1265 C C . LEU A 1 161 ? -15.233 -1.575 9.991 1.00 94.00 161 LEU A C 1
ATOM 1267 O O . LEU A 1 161 ? -15.707 -2.611 10.461 1.00 94.00 161 LEU A O 1
ATOM 1271 N N . THR A 1 162 ? -16.017 -0.623 9.485 1.00 96.19 162 THR A N 1
ATOM 1272 C CA . THR A 1 162 ? -17.445 -0.835 9.234 1.00 96.19 162 THR A CA 1
ATOM 1273 C C . THR A 1 162 ? -17.636 -1.838 8.086 1.00 96.19 162 THR A C 1
ATOM 1275 O O . THR A 1 162 ? -16.818 -1.875 7.174 1.00 96.19 162 THR A O 1
ATOM 1278 N N . PRO A 1 163 ? -18.685 -2.685 8.093 1.00 97.06 163 PRO A N 1
ATOM 1279 C CA . PRO A 1 163 ? -18.914 -3.628 7.000 1.00 97.06 163 PRO A CA 1
ATOM 1280 C C . PRO A 1 163 ? -19.051 -2.921 5.653 1.00 97.06 163 PRO A C 1
ATOM 1282 O O . PRO A 1 163 ? -19.817 -1.964 5.529 1.00 97.06 163 PRO A O 1
ATOM 1285 N N . GLY A 1 164 ? -18.378 -3.441 4.629 1.00 96.75 164 GLY A N 1
ATOM 1286 C CA . GLY A 1 164 ? -18.469 -2.893 3.283 1.00 96.75 164 GLY A CA 1
ATOM 1287 C C . GLY A 1 164 ? -17.147 -2.875 2.533 1.00 96.75 164 GLY A C 1
ATOM 1288 O O . GLY A 1 164 ? -16.200 -3.597 2.849 1.00 96.75 164 GLY A O 1
ATOM 1289 N N . LYS A 1 165 ? -17.131 -2.067 1.473 1.00 97.81 165 LYS A N 1
ATOM 1290 C CA . LYS A 1 165 ? -15.991 -1.886 0.580 1.00 97.81 165 LYS A CA 1
ATOM 1291 C C . LYS A 1 165 ? -15.444 -0.474 0.751 1.00 97.81 165 LYS A C 1
ATOM 1293 O O . LYS A 1 165 ? -16.132 0.481 0.407 1.00 97.81 165 LYS A O 1
ATOM 1298 N N . HIS A 1 166 ? -14.188 -0.379 1.164 1.00 97.88 166 HIS A N 1
ATOM 1299 C CA . HIS A 1 166 ? -13.441 0.866 1.303 1.00 97.88 166 HIS A CA 1
ATOM 1300 C C . HIS A 1 166 ? -12.351 0.921 0.239 1.00 97.88 166 HIS A C 1
ATOM 1302 O O . HIS A 1 166 ? -11.705 -0.089 -0.049 1.00 97.88 166 HIS A O 1
ATOM 1308 N N . ASN A 1 167 ? -12.132 2.086 -0.366 1.00 98.00 167 ASN A N 1
ATOM 1309 C CA . ASN A 1 167 ? -11.086 2.256 -1.374 1.00 98.00 167 ASN A CA 1
ATOM 1310 C C . ASN A 1 167 ? -10.090 3.327 -0.944 1.00 98.00 167 ASN A C 1
ATOM 1312 O O . ASN A 1 167 ? -10.469 4.400 -0.478 1.00 98.00 167 ASN A O 1
ATOM 1316 N N . VAL A 1 168 ? -8.814 3.035 -1.172 1.00 98.44 168 VAL A N 1
ATOM 1317 C CA . VAL A 1 168 ? -7.706 3.969 -1.014 1.00 98.44 168 VAL A CA 1
ATOM 1318 C C . VAL A 1 168 ? -6.987 4.070 -2.353 1.00 98.44 168 VAL A C 1
ATOM 1320 O O . VAL A 1 168 ? -6.633 3.049 -2.936 1.00 98.44 168 VAL A O 1
ATOM 1323 N N . THR A 1 169 ? -6.783 5.282 -2.861 1.00 98.62 169 THR A N 1
ATOM 1324 C CA . THR A 1 169 ? -5.966 5.530 -4.057 1.00 98.62 169 THR A CA 1
ATOM 1325 C C . THR A 1 169 ? -4.782 6.396 -3.678 1.00 98.62 169 THR A C 1
ATOM 1327 O O . THR A 1 169 ? -4.952 7.393 -2.976 1.00 98.62 169 THR A O 1
ATOM 1330 N N . ILE A 1 170 ? -3.596 5.984 -4.119 1.00 98.69 170 ILE A N 1
ATOM 1331 C CA . ILE A 1 170 ? -2.325 6.636 -3.820 1.00 98.69 170 ILE A CA 1
ATOM 1332 C C . ILE A 1 170 ? -1.556 6.801 -5.122 1.00 98.69 170 ILE A C 1
ATOM 1334 O O . ILE A 1 170 ? -1.293 5.815 -5.807 1.00 98.69 170 ILE A O 1
ATOM 1338 N N . ASP A 1 171 ? -1.158 8.026 -5.424 1.00 98.38 171 ASP A N 1
ATOM 1339 C CA . ASP A 1 171 ? -0.281 8.341 -6.540 1.00 98.38 171 ASP A CA 1
ATOM 1340 C C . ASP A 1 171 ? 1.141 8.530 -6.031 1.00 98.38 171 ASP A C 1
ATOM 1342 O O . ASP A 1 171 ? 1.395 9.339 -5.141 1.00 98.38 171 ASP A O 1
ATOM 1346 N N . TYR A 1 172 ? 2.075 7.804 -6.629 1.00 98.12 172 TYR A N 1
ATOM 1347 C CA . TYR A 1 172 ? 3.504 7.966 -6.416 1.00 98.12 172 TYR A CA 1
ATOM 1348 C C . TYR A 1 172 ? 4.085 8.611 -7.667 1.00 98.12 172 TYR A C 1
ATOM 1350 O O . TYR A 1 172 ? 3.865 8.111 -8.769 1.00 98.12 172 TYR A O 1
ATOM 1358 N N . THR A 1 173 ? 4.798 9.723 -7.508 1.00 97.44 173 THR A N 1
ATOM 1359 C CA . THR A 1 173 ? 5.426 10.461 -8.611 1.00 97.44 173 THR A CA 1
ATOM 1360 C C . THR A 1 173 ? 6.896 10.675 -8.292 1.00 97.44 173 THR A C 1
ATOM 1362 O O . THR A 1 173 ? 7.220 11.219 -7.235 1.00 97.44 173 THR A O 1
ATOM 1365 N N . TRP A 1 174 ? 7.771 10.226 -9.187 1.00 96.00 174 TRP A N 1
ATOM 1366 C CA . TRP A 1 174 ? 9.211 10.452 -9.096 1.00 96.00 174 TRP A CA 1
ATOM 1367 C C . TRP A 1 174 ? 9.505 11.952 -9.182 1.00 96.00 174 TRP A C 1
ATOM 1369 O O . TRP A 1 174 ? 8.844 12.663 -9.944 1.00 96.00 174 TRP A O 1
ATOM 1379 N N . LYS A 1 175 ? 10.480 12.425 -8.409 1.00 90.69 175 LYS A N 1
ATOM 1380 C CA . LYS A 1 175 ? 11.061 13.758 -8.584 1.00 90.69 175 LYS A CA 1
ATOM 1381 C C . LYS A 1 175 ? 12.235 13.729 -9.554 1.00 90.69 175 LYS A C 1
ATOM 1383 O O . LYS A 1 175 ? 12.896 12.666 -9.655 1.00 90.69 175 LYS A O 1
#